Protein AF-A0A259LSU0-F1 (afdb_monomer_lite)

Structure (mmCIF, N/CA/C/O backbone):
data_AF-A0A259LSU0-F1
#
_entry.id   AF-A0A259LSU0-F1
#
loop_
_atom_site.group_PDB
_atom_site.id
_atom_site.type_symbol
_atom_site.label_atom_id
_atom_site.label_alt_id
_atom_site.label_comp_id
_atom_site.label_asym_id
_atom_site.label_entity_id
_atom_site.label_seq_id
_atom_site.pdbx_PDB_ins_code
_atom_site.Cartn_x
_atom_site.Cartn_y
_atom_site.Cartn_z
_atom_site.occupancy
_atom_site.B_iso_or_equiv
_atom_site.auth_seq_id
_atom_site.auth_comp_id
_atom_site.auth_asym_id
_atom_site.auth_atom_id
_atom_site.pdbx_PDB_model_num
ATOM 1 N N . TYR A 1 1 ? -8.138 -9.236 13.250 1.00 34.72 1 TYR A N 1
ATOM 2 C CA . TYR A 1 1 ? -8.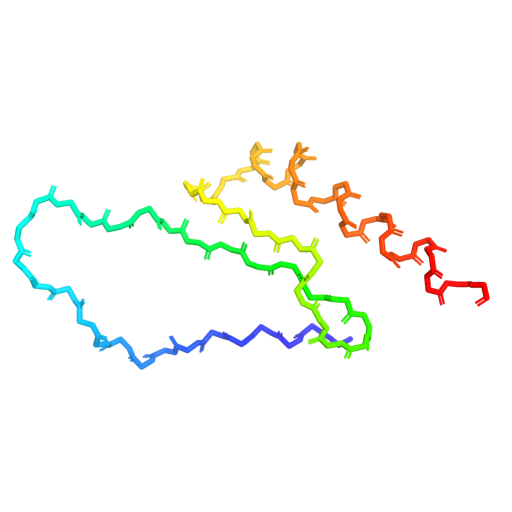871 -9.900 12.153 1.00 34.72 1 TYR A CA 1
ATOM 3 C C . TYR A 1 1 ? -8.392 -9.321 10.829 1.00 34.72 1 TYR A C 1
ATOM 5 O O . TYR A 1 1 ? -8.724 -8.183 10.534 1.00 34.72 1 TYR A O 1
ATOM 13 N N . THR A 1 2 ? -7.600 -10.062 10.051 1.00 33.59 2 THR A N 1
ATOM 14 C CA . THR A 1 2 ? -7.167 -9.639 8.707 1.00 33.59 2 THR A CA 1
ATOM 15 C C . THR A 1 2 ? -8.160 -10.193 7.690 1.00 33.59 2 THR A C 1
ATOM 17 O O . THR A 1 2 ? -8.137 -11.384 7.390 1.00 33.59 2 THR A O 1
ATOM 20 N N . ARG A 1 3 ? -9.076 -9.357 7.189 1.00 43.97 3 ARG A N 1
ATOM 21 C CA . ARG A 1 3 ? -9.908 -9.708 6.030 1.00 43.97 3 ARG A CA 1
ATOM 22 C C . ARG A 1 3 ? -9.087 -9.438 4.772 1.00 43.97 3 ARG A C 1
ATOM 24 O O . ARG A 1 3 ? -8.998 -8.301 4.328 1.00 43.97 3 ARG A O 1
ATOM 31 N N . ILE A 1 4 ? -8.472 -10.477 4.214 1.00 50.00 4 ILE A N 1
ATOM 32 C CA . ILE A 1 4 ? -7.920 -10.421 2.857 1.00 50.00 4 ILE A CA 1
ATOM 33 C C . ILE A 1 4 ? -9.108 -10.576 1.904 1.00 50.00 4 ILE A C 1
ATOM 35 O O . ILE A 1 4 ? -9.613 -11.680 1.707 1.00 50.00 4 ILE A O 1
ATOM 39 N N . GLY A 1 5 ? -9.596 -9.464 1.357 1.00 47.72 5 GLY A N 1
ATOM 40 C CA . GLY A 1 5 ? -10.594 -9.455 0.288 1.00 47.72 5 GLY A CA 1
ATOM 41 C C . GLY A 1 5 ? -9.943 -9.796 -1.047 1.00 47.72 5 GLY A C 1
ATOM 42 O O . GLY A 1 5 ? -9.797 -8.926 -1.895 1.00 47.72 5 GLY A O 1
ATOM 43 N N . ALA A 1 6 ? -9.489 -11.038 -1.218 1.00 48.28 6 ALA A N 1
ATOM 44 C CA . ALA A 1 6 ? -9.05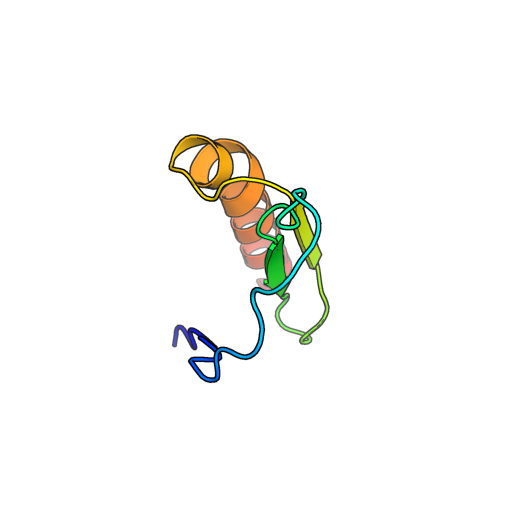5 -11.514 -2.525 1.00 48.28 6 ALA A CA 1
ATOM 45 C C . ALA A 1 6 ? -10.307 -11.820 -3.359 1.00 48.28 6 ALA A C 1
ATOM 47 O O . ALA A 1 6 ? -10.941 -12.861 -3.166 1.00 48.28 6 ALA A O 1
ATOM 48 N N . ASP A 1 7 ? -10.678 -10.913 -4.266 1.00 46.66 7 ASP A N 1
ATOM 49 C CA . ASP A 1 7 ? -11.631 -11.227 -5.328 1.00 46.66 7 ASP A CA 1
ATOM 50 C C . ASP A 1 7 ? -10.986 -12.287 -6.235 1.00 46.66 7 ASP A C 1
ATOM 52 O O . ASP A 1 7 ? -10.116 -12.015 -7.058 1.00 46.66 7 ASP A O 1
ATOM 56 N N . ARG A 1 8 ? -11.348 -13.552 -6.004 1.00 45.78 8 ARG A N 1
ATOM 57 C CA . ARG A 1 8 ? -10.902 -14.701 -6.807 1.00 45.78 8 ARG A CA 1
ATOM 58 C C . ARG A 1 8 ? -11.691 -14.817 -8.115 1.00 45.78 8 ARG A C 1
ATOM 60 O O . ARG A 1 8 ? -11.562 -15.830 -8.801 1.00 45.78 8 ARG A O 1
ATOM 67 N N . ASN A 1 9 ? -12.518 -13.830 -8.462 1.00 42.94 9 ASN A N 1
ATOM 68 C CA . ASN A 1 9 ? -13.410 -13.880 -9.611 1.00 42.94 9 ASN A CA 1
ATOM 69 C C . ASN A 1 9 ? -12.739 -13.221 -10.822 1.00 42.94 9 ASN A C 1
ATOM 71 O O . ASN A 1 9 ? -13.237 -12.269 -11.418 1.00 42.94 9 ASN A O 1
ATOM 75 N N . GLY A 1 10 ? -11.574 -13.769 -11.179 1.00 54.28 10 GLY A N 1
ATOM 76 C CA . GLY A 1 10 ? -10.800 -13.379 -12.347 1.00 54.28 10 GLY A CA 1
ATOM 77 C C . GLY A 1 10 ? -11.648 -13.340 -13.617 1.00 54.28 10 GLY A C 1
ATOM 78 O O . GLY A 1 10 ? -12.027 -14.373 -14.164 1.00 54.28 10 GLY A O 1
ATOM 79 N N . ARG A 1 11 ? -11.912 -12.126 -14.091 1.00 50.78 11 ARG A N 1
ATOM 80 C CA . ARG A 1 11 ? -12.308 -11.763 -15.456 1.00 50.78 11 ARG A CA 1
ATOM 81 C C . ARG A 1 11 ? -11.764 -10.338 -15.624 1.00 50.78 11 ARG A C 1
ATOM 83 O O . ARG A 1 11 ? -12.231 -9.453 -14.929 1.00 50.78 11 ARG A O 1
ATOM 90 N N . VAL A 1 12 ? -10.753 -10.016 -16.423 1.00 45.50 12 VAL A N 1
ATOM 91 C CA . VAL A 1 12 ? -10.367 -10.498 -17.749 1.00 45.50 12 VAL A CA 1
ATOM 92 C C . VAL A 1 12 ? -8.912 -10.050 -17.981 1.00 45.50 12 VAL A C 1
ATOM 94 O O . VAL A 1 12 ? -8.627 -8.861 -17.887 1.00 45.50 12 VAL A O 1
ATOM 97 N N . SER A 1 13 ? -8.003 -10.970 -18.313 1.00 49.44 13 SER A N 1
ATOM 98 C CA . SER A 1 13 ? -6.896 -10.650 -19.230 1.00 49.44 13 SER A CA 1
ATOM 99 C C . SER A 1 13 ? -7.463 -10.797 -20.628 1.00 49.44 13 SER A C 1
ATOM 101 O O . SER A 1 13 ? -7.996 -11.873 -20.874 1.00 49.44 13 SER A O 1
ATOM 103 N N . ILE A 1 14 ? -7.367 -9.793 -21.506 1.00 49.59 14 ILE A N 1
ATOM 104 C CA . ILE A 1 14 ? -7.397 -9.954 -22.972 1.00 49.59 14 ILE A CA 1
ATOM 105 C C . ILE A 1 14 ? -7.075 -8.605 -23.649 1.00 49.59 14 ILE A C 1
ATOM 107 O O . ILE A 1 14 ? -7.661 -7.576 -23.326 1.00 49.59 14 ILE A O 1
ATOM 111 N N . ASP A 1 15 ? -6.137 -8.705 -24.594 1.00 51.50 15 ASP A N 1
ATOM 112 C CA . ASP A 1 15 ? -5.768 -7.805 -25.692 1.00 51.50 15 ASP A CA 1
ATOM 113 C C . ASP A 1 15 ? -5.053 -6.473 -25.383 1.00 51.50 15 ASP A C 1
ATOM 115 O O . ASP A 1 15 ? -5.548 -5.617 -24.664 1.00 51.50 15 ASP A O 1
ATOM 119 N N . TRP A 1 16 ? -3.899 -6.282 -26.045 1.00 39.19 16 TRP A N 1
ATOM 120 C CA . TRP A 1 16 ? -3.120 -5.031 -26.197 1.00 39.19 16 TRP A CA 1
ATOM 121 C C . TRP A 1 16 ? -1.942 -4.735 -25.251 1.00 39.19 16 TRP A C 1
ATOM 123 O O . TRP A 1 16 ? -1.661 -3.575 -24.972 1.00 39.19 16 TRP A O 1
ATOM 133 N N . GLY A 1 17 ? -1.159 -5.743 -24.843 1.00 49.31 17 GLY A N 1
ATOM 134 C CA . GLY A 1 17 ? 0.284 -5.570 -24.555 1.00 49.31 17 GLY A CA 1
ATOM 135 C C . GLY A 1 17 ? 0.694 -4.677 -23.371 1.00 49.31 17 GLY A C 1
ATOM 136 O O . GLY A 1 17 ? 1.882 -4.580 -23.076 1.00 49.31 17 GLY A O 1
ATOM 137 N N . VAL A 1 18 ? -0.257 -4.077 -22.660 1.00 44.59 18 VAL A N 1
ATOM 138 C CA . VAL A 1 18 ? -0.044 -3.367 -21.400 1.00 44.59 18 VAL A CA 1
ATOM 139 C C . VAL A 1 18 ? -1.012 -3.970 -20.394 1.00 44.59 18 VAL A C 1
ATOM 141 O O . VAL A 1 18 ? -2.136 -3.509 -20.218 1.00 44.59 18 VAL A O 1
ATOM 144 N N . TYR A 1 19 ? -0.594 -5.063 -19.759 1.00 60.44 19 TYR A N 1
ATOM 145 C CA . TYR A 1 19 ? -1.254 -5.515 -18.541 1.00 60.44 19 TYR A CA 1
ATOM 146 C C . TYR A 1 19 ? -1.060 -4.387 -17.524 1.00 60.44 19 TYR A C 1
ATOM 148 O O . TYR A 1 19 ? 0.084 -4.045 -17.219 1.00 60.44 19 TYR A O 1
ATOM 156 N N . GLY A 1 20 ? -2.145 -3.732 -17.098 1.00 69.31 20 GLY A N 1
ATOM 157 C CA . GLY A 1 20 ? -2.064 -2.642 -16.125 1.00 69.31 20 GLY A CA 1
ATOM 158 C C . GLY A 1 20 ? -1.194 -3.054 -14.937 1.00 69.31 20 GLY A C 1
ATOM 159 O O . GLY A 1 20 ? -1.200 -4.221 -14.535 1.00 69.31 20 GLY A O 1
ATOM 160 N N . LEU A 1 21 ? -0.397 -2.122 -14.409 1.00 76.56 21 LEU A N 1
ATOM 161 C CA . LEU A 1 21 ? 0.407 -2.409 -13.227 1.00 76.56 21 LEU A CA 1
ATOM 162 C C . LEU A 1 21 ? -0.515 -2.912 -12.109 1.00 76.56 21 LEU A C 1
ATOM 164 O O . LEU A 1 21 ? -1.608 -2.364 -11.951 1.00 76.56 21 LEU A O 1
ATOM 168 N N . PRO A 1 22 ? -0.111 -3.939 -11.340 1.00 82.56 22 PRO A N 1
ATOM 169 C CA . PRO A 1 22 ? -0.906 -4.353 -10.198 1.00 82.56 22 PRO A CA 1
ATOM 170 C C . PRO A 1 22 ? -1.082 -3.170 -9.241 1.00 82.56 22 PRO A C 1
ATOM 172 O O . PRO A 1 22 ? -0.185 -2.341 -9.084 1.00 82.56 22 PRO A O 1
ATOM 175 N N . GLU A 1 23 ? -2.254 -3.089 -8.619 1.00 87.44 23 GLU A N 1
ATOM 176 C CA . GLU A 1 23 ? -2.594 -2.020 -7.684 1.00 87.44 23 GLU A CA 1
ATOM 177 C C . GLU A 1 23 ? -2.893 -2.613 -6.308 1.00 87.44 23 GLU A C 1
ATOM 179 O O . GLU A 1 23 ? -3.601 -3.613 -6.190 1.00 87.44 23 GLU A O 1
ATOM 184 N N . THR A 1 24 ? -2.351 -2.003 -5.254 1.00 89.12 24 THR A N 1
ATOM 185 C CA . THR A 1 24 ? -2.619 -2.387 -3.859 1.00 89.12 24 THR A CA 1
ATOM 186 C C . THR A 1 24 ? -3.161 -1.188 -3.097 1.00 89.12 24 THR A C 1
ATOM 188 O O . THR A 1 24 ? -2.624 -0.091 -3.209 1.00 89.12 24 THR A O 1
ATOM 191 N N . PHE A 1 25 ? -4.209 -1.383 -2.301 1.00 92.12 25 PHE A N 1
ATOM 192 C CA . PHE A 1 25 ? -4.851 -0.313 -1.537 1.00 92.12 25 PHE A CA 1
ATOM 193 C C . PHE A 1 25 ? -4.697 -0.553 -0.036 1.00 92.12 25 PHE A C 1
ATOM 195 O O . PHE A 1 25 ? -4.880 -1.674 0.439 1.00 92.12 25 PHE A O 1
ATOM 202 N N . VAL A 1 26 ? -4.404 0.512 0.710 1.00 93.00 26 VAL A N 1
ATOM 203 C CA . VAL A 1 26 ? -4.462 0.527 2.177 1.00 93.00 26 VAL A CA 1
ATOM 204 C C . VAL A 1 26 ? -5.729 1.263 2.585 1.00 93.00 26 VAL A C 1
ATOM 206 O O . VAL A 1 26 ? -5.957 2.396 2.156 1.00 93.00 26 VAL A O 1
ATOM 209 N N . ILE A 1 27 ? -6.548 0.606 3.402 1.00 90.19 27 ILE A N 1
ATOM 210 C CA . ILE A 1 27 ? -7.829 1.123 3.885 1.00 90.19 27 ILE A CA 1
ATOM 211 C C . ILE A 1 27 ? -7.695 1.467 5.372 1.00 90.19 27 ILE A C 1
ATOM 213 O O . ILE A 1 27 ? -7.142 0.666 6.130 1.00 90.19 27 ILE A O 1
ATOM 217 N N . ASP A 1 28 ? -8.169 2.647 5.773 1.00 90.50 28 ASP A N 1
ATOM 218 C CA . ASP A 1 28 ? -8.187 3.086 7.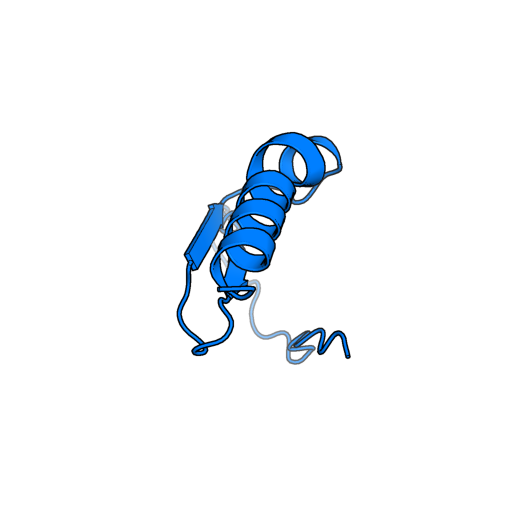173 1.00 90.50 28 ASP A CA 1
ATOM 219 C C . ASP A 1 28 ? -9.331 2.447 7.987 1.00 90.50 28 ASP A C 1
ATOM 221 O O . ASP A 1 28 ? -10.123 1.642 7.484 1.00 90.50 28 ASP A O 1
ATOM 225 N N . ALA A 1 29 ? -9.402 2.779 9.279 1.00 90.44 29 ALA A N 1
ATOM 226 C CA . ALA A 1 29 ? -10.405 2.236 10.193 1.00 90.44 29 ALA A CA 1
ATOM 227 C C . ALA A 1 29 ? -11.840 2.696 9.864 1.00 90.44 29 ALA A C 1
ATOM 229 O O . ALA A 1 29 ? -12.796 1.984 10.178 1.00 90.44 29 ALA A O 1
ATOM 230 N N . GLU A 1 30 ? -11.998 3.824 9.167 1.00 91.06 30 GLU A N 1
ATOM 231 C CA . GLU A 1 30 ? -13.286 4.355 8.711 1.00 91.06 30 GLU A CA 1
ATOM 232 C C . GLU A 1 30 ? -13.697 3.805 7.336 1.00 91.06 30 GLU A C 1
ATOM 234 O O . GLU A 1 30 ? -14.747 4.175 6.804 1.00 91.06 30 GLU A O 1
ATOM 239 N N . GLY A 1 31 ? -12.894 2.910 6.752 1.00 87.50 31 GLY A N 1
ATOM 240 C CA . GLY A 1 31 ? -13.170 2.291 5.460 1.00 87.50 31 GLY A CA 1
ATOM 241 C C . GLY A 1 31 ? -12.803 3.159 4.254 1.00 87.50 31 GLY A C 1
ATOM 242 O O . GLY A 1 31 ? -13.264 2.869 3.148 1.00 87.50 31 GLY A O 1
ATOM 243 N N . ARG A 1 32 ? -11.994 4.212 4.425 1.00 90.31 32 ARG A N 1
ATOM 244 C CA . ARG A 1 32 ? -11.522 5.064 3.322 1.00 90.31 32 ARG A CA 1
ATOM 245 C C . ARG A 1 32 ? -10.175 4.581 2.796 1.00 90.31 32 ARG A C 1
ATOM 247 O O . ARG A 1 32 ? -9.363 4.015 3.522 1.00 90.31 32 ARG A O 1
ATOM 254 N N . ILE A 1 33 ? -9.918 4.832 1.513 1.00 91.31 33 ILE A N 1
ATOM 255 C CA . ILE A 1 33 ? -8.608 4.567 0.910 1.00 91.31 33 ILE A CA 1
ATOM 256 C C . ILE A 1 33 ? -7.620 5.601 1.447 1.00 91.31 33 ILE A C 1
ATOM 258 O O . 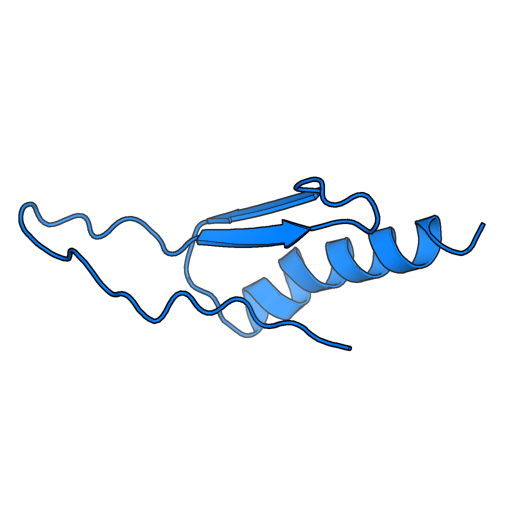ILE A 1 33 ? -7.689 6.775 1.090 1.00 91.31 33 ILE A O 1
ATOM 262 N N . ALA A 1 34 ? -6.688 5.147 2.275 1.00 91.81 34 ALA A N 1
ATOM 263 C CA . ALA A 1 34 ? -5.616 5.971 2.815 1.00 91.81 34 ALA A CA 1
ATOM 264 C C . ALA A 1 34 ? -4.392 6.013 1.891 1.00 91.81 34 ALA A C 1
ATOM 266 O O . ALA A 1 34 ? -3.629 6.977 1.917 1.00 91.81 34 ALA A O 1
ATOM 267 N N . TYR A 1 35 ? -4.191 4.971 1.077 1.00 93.94 35 TYR A N 1
ATOM 268 C CA . TYR A 1 35 ? -3.077 4.893 0.135 1.00 93.94 35 TYR A CA 1
ATOM 269 C C . TYR A 1 35 ? -3.348 3.915 -1.010 1.00 93.94 35 TYR A C 1
ATOM 271 O O . TYR A 1 35 ? -4.058 2.921 -0.842 1.00 93.94 35 TYR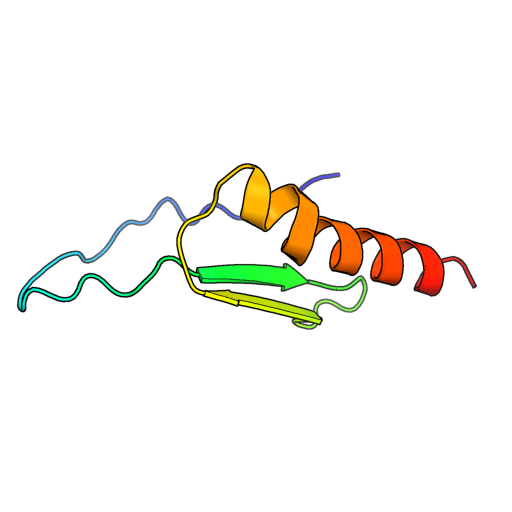 A O 1
ATOM 279 N N . LYS A 1 36 ? -2.741 4.199 -2.167 1.00 93.31 36 LYS A N 1
ATOM 280 C CA . LYS A 1 36 ? -2.755 3.369 -3.372 1.00 93.31 36 LYS A CA 1
ATOM 281 C C . LYS A 1 36 ? -1.318 3.175 -3.862 1.00 93.31 36 LYS A C 1
ATOM 283 O O . LYS A 1 36 ? -0.670 4.140 -4.257 1.00 93.31 36 LYS A O 1
ATOM 288 N N . HIS A 1 37 ? -0.866 1.930 -3.883 1.00 90.62 37 HIS A N 1
ATOM 289 C CA . HIS A 1 37 ? 0.367 1.490 -4.530 1.00 90.62 37 HIS A CA 1
ATOM 290 C C . HIS A 1 37 ? 0.078 1.089 -5.974 1.00 90.62 37 HIS A C 1
ATOM 292 O O . HIS A 1 37 ? -0.886 0.360 -6.220 1.00 90.62 37 HIS A O 1
ATOM 298 N N . ILE A 1 38 ? 0.915 1.530 -6.912 1.00 90.50 38 ILE A N 1
ATOM 299 C CA . ILE A 1 38 ? 0.833 1.164 -8.330 1.00 90.50 38 ILE A CA 1
ATOM 300 C C . ILE A 1 38 ? 2.173 0.558 -8.728 1.00 90.50 38 ILE A C 1
ATOM 302 O O . ILE A 1 38 ? 3.194 1.242 -8.712 1.00 90.50 38 ILE A O 1
ATOM 306 N N . GLY A 1 39 ? 2.164 -0.710 -9.115 1.00 88.06 39 GLY A N 1
ATOM 307 C CA . GLY A 1 39 ? 3.373 -1.443 -9.459 1.00 88.06 39 GLY A CA 1
ATOM 308 C C . GLY A 1 39 ? 3.475 -2.777 -8.729 1.00 88.06 39 GLY A C 1
ATOM 309 O O . GLY A 1 39 ? 2.607 -3.119 -7.924 1.00 88.06 39 GLY A O 1
ATOM 310 N N . PRO A 1 40 ? 4.527 -3.559 -9.029 1.00 88.50 40 PRO A N 1
ATOM 311 C CA . PRO A 1 40 ? 4.763 -4.856 -8.408 1.00 88.50 40 PRO A CA 1
ATOM 312 C C . PRO A 1 40 ? 4.656 -4.798 -6.882 1.00 88.50 40 PRO A C 1
ATOM 314 O O . PRO A 1 40 ? 5.129 -3.853 -6.252 1.00 88.50 40 PRO A O 1
ATOM 317 N N . PHE A 1 41 ? 4.037 -5.828 -6.306 1.00 85.94 41 PHE A N 1
ATOM 318 C CA . PHE A 1 41 ? 4.020 -6.043 -4.866 1.00 85.94 41 PHE A CA 1
ATOM 319 C C . PHE A 1 41 ? 5.172 -6.981 -4.505 1.00 85.94 41 PHE A C 1
ATOM 321 O O . PHE A 1 41 ? 5.113 -8.191 -4.735 1.00 85.94 41 PHE A O 1
ATOM 328 N N . ASP A 1 42 ? 6.238 -6.402 -3.972 1.00 89.62 42 ASP A N 1
ATOM 329 C CA . ASP A 1 42 ? 7.457 -7.083 -3.551 1.00 89.62 42 ASP A CA 1
ATOM 330 C C . ASP A 1 42 ? 7.843 -6.673 -2.121 1.00 89.62 42 ASP A C 1
ATOM 332 O O . ASP A 1 42 ? 7.173 -5.875 -1.466 1.00 89.62 42 ASP A O 1
ATOM 336 N N . ARG A 1 43 ? 8.925 -7.253 -1.592 1.00 93.56 43 ARG A N 1
ATOM 337 C CA . ARG A 1 43 ? 9.372 -6.945 -0.226 1.00 93.56 43 ARG A CA 1
ATOM 338 C C . ARG A 1 43 ? 9.725 -5.468 -0.056 1.00 93.56 43 ARG A C 1
ATOM 340 O O . ARG A 1 43 ? 9.458 -4.906 0.999 1.00 93.56 43 ARG A O 1
ATOM 347 N N . ARG A 1 44 ? 10.305 -4.858 -1.087 1.00 94.25 44 ARG A N 1
ATOM 348 C CA . ARG A 1 44 ? 10.758 -3.474 -1.030 1.00 94.25 44 ARG A CA 1
ATOM 349 C C . ARG A 1 44 ? 9.569 -2.525 -0.947 1.00 94.25 44 ARG A C 1
ATOM 351 O O . ARG A 1 44 ? 9.486 -1.761 0.002 1.00 94.25 44 ARG A O 1
ATOM 358 N N . SER A 1 45 ? 8.625 -2.635 -1.875 1.00 92.12 45 SER A N 1
ATOM 359 C CA . SER A 1 45 ? 7.379 -1.857 -1.856 1.00 92.12 45 SER A CA 1
ATOM 360 C C . SER A 1 45 ? 6.574 -2.089 -0.576 1.00 92.12 45 SER A C 1
ATOM 362 O O . SER A 1 45 ? 5.995 -1.160 -0.012 1.00 92.12 45 SER A O 1
ATOM 364 N N . LEU A 1 46 ? 6.586 -3.311 -0.038 1.00 93.75 46 LEU A N 1
ATOM 365 C CA . LEU A 1 46 ? 5.983 -3.578 1.262 1.00 93.75 46 LEU A CA 1
ATOM 366 C C . LEU A 1 46 ? 6.663 -2.786 2.393 1.00 93.75 46 LEU A C 1
ATOM 368 O O . LEU A 1 46 ? 5.977 -2.133 3.177 1.00 93.75 46 LEU A O 1
ATOM 372 N N . GLU A 1 47 ? 7.987 -2.859 2.504 1.00 96.25 47 GLU A N 1
ATOM 373 C CA . GLU A 1 47 ? 8.752 -2.278 3.614 1.00 96.25 47 GLU A CA 1
ATOM 374 C C . GLU A 1 47 ? 8.888 -0.752 3.529 1.00 96.25 47 GLU A C 1
ATOM 376 O O . GLU A 1 47 ? 8.777 -0.074 4.557 1.00 96.25 47 GLU A O 1
ATOM 381 N N . GLU A 1 48 ? 9.101 -0.230 2.321 1.00 95.50 48 GLU A N 1
ATOM 382 C CA . GLU A 1 48 ? 9.391 1.180 2.043 1.00 95.50 48 GLU A CA 1
ATOM 383 C C . GLU A 1 48 ? 8.126 2.010 1.802 1.00 95.50 48 GLU A C 1
ATOM 385 O O . GLU A 1 48 ? 8.090 3.163 2.229 1.00 95.50 48 GLU A O 1
ATOM 390 N N . ASP A 1 49 ? 7.078 1.439 1.196 1.00 93.06 49 ASP A N 1
ATOM 391 C CA . ASP A 1 49 ? 5.901 2.214 0.777 1.00 93.06 49 ASP A CA 1
ATOM 392 C C . ASP A 1 49 ? 4.659 1.888 1.617 1.00 93.06 49 ASP A C 1
ATOM 394 O O . ASP A 1 49 ? 4.001 2.777 2.163 1.00 93.06 49 ASP A O 1
ATOM 398 N N . ILE A 1 50 ? 4.333 0.602 1.771 1.00 94.88 50 ILE A N 1
ATOM 399 C CA . ILE A 1 50 ? 3.043 0.178 2.339 1.00 94.8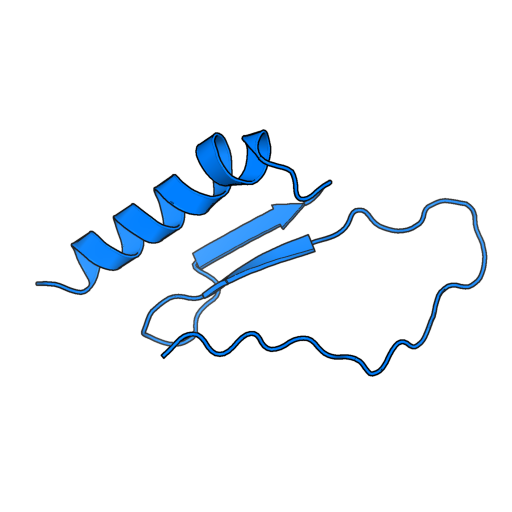8 50 ILE A CA 1
ATOM 400 C C . ILE A 1 50 ? 3.058 0.164 3.873 1.00 94.88 50 ILE A C 1
ATOM 402 O O . ILE A 1 50 ? 2.168 0.729 4.515 1.00 94.88 50 ILE A O 1
ATOM 406 N N . LEU A 1 51 ? 4.050 -0.481 4.493 1.00 95.88 51 LEU A N 1
ATOM 407 C CA . LEU A 1 51 ? 4.114 -0.610 5.952 1.00 95.88 51 LEU A CA 1
ATOM 408 C C . LEU A 1 51 ? 4.226 0.733 6.695 1.00 95.88 51 LEU A C 1
ATOM 410 O O . LEU A 1 51 ? 3.608 0.849 7.756 1.00 95.88 51 LEU A O 1
ATOM 414 N N . PRO A 1 52 ? 4.949 1.759 6.201 1.00 96.50 52 PRO A N 1
ATOM 415 C CA . PRO A 1 52 ? 4.946 3.074 6.838 1.00 96.50 52 PRO A CA 1
ATOM 416 C C . PRO A 1 52 ? 3.552 3.704 6.906 1.00 96.50 52 PRO A C 1
ATOM 418 O O . PRO A 1 52 ? 3.190 4.257 7.944 1.00 96.50 52 PRO A O 1
ATOM 421 N N . VAL A 1 53 ? 2.747 3.573 5.844 1.00 94.31 53 VAL A N 1
ATOM 422 C CA . VAL A 1 53 ? 1.356 4.051 5.838 1.00 94.31 53 VAL A CA 1
ATOM 423 C C . VAL A 1 53 ? 0.534 3.298 6.878 1.00 94.31 53 VAL A C 1
ATOM 425 O O . VAL A 1 53 ? -0.161 3.923 7.675 1.00 94.31 53 VAL A O 1
ATOM 428 N N . VAL A 1 54 ? 0.642 1.965 6.913 1.00 93.94 54 VAL A N 1
ATOM 429 C CA . VAL A 1 54 ? -0.085 1.139 7.890 1.00 93.94 54 VAL A CA 1
ATOM 430 C C . VAL A 1 54 ? 0.259 1.549 9.323 1.00 93.94 54 VAL A C 1
ATOM 432 O O . VAL A 1 54 ? -0.651 1.756 10.122 1.00 93.94 54 VAL A O 1
ATOM 435 N N . ARG A 1 55 ? 1.547 1.729 9.641 1.00 95.06 55 ARG A N 1
ATOM 436 C CA . ARG A 1 55 ? 1.986 2.166 10.978 1.00 95.06 55 ARG A CA 1
ATOM 437 C C . ARG A 1 55 ? 1.403 3.526 11.352 1.00 95.06 55 ARG A C 1
ATOM 439 O O . ARG A 1 55 ? 0.833 3.658 12.428 1.00 95.06 55 ARG A O 1
ATOM 446 N N . ARG A 1 56 ? 1.448 4.497 10.435 1.00 93.12 56 ARG A N 1
ATOM 447 C CA . ARG A 1 56 ? 0.858 5.826 10.654 1.00 93.12 56 ARG A CA 1
ATOM 448 C C . ARG A 1 56 ? -0.640 5.753 10.964 1.00 93.12 56 ARG A C 1
ATOM 450 O O . ARG A 1 56 ? -1.124 6.472 11.833 1.00 93.12 56 ARG A O 1
ATOM 457 N N . LEU A 1 57 ? -1.379 4.903 10.253 1.00 92.25 57 LEU A N 1
ATOM 458 C CA . LEU A 1 57 ? -2.814 4.722 10.492 1.00 92.25 57 LEU A CA 1
ATOM 459 C C . LEU A 1 57 ? -3.087 4.050 11.842 1.00 92.25 57 LEU A C 1
ATOM 461 O O . LEU A 1 57 ? -4.045 4.411 12.519 1.00 92.25 57 LEU A O 1
ATOM 465 N N . GLN A 1 58 ? -2.237 3.108 12.256 1.00 89.38 58 GLN A N 1
ATOM 466 C CA . GLN A 1 58 ? -2.343 2.455 13.563 1.00 89.38 58 GLN A CA 1
ATOM 467 C C . GLN A 1 58 ? -2.054 3.415 14.724 1.00 89.38 58 GLN A C 1
ATOM 469 O O . GLN A 1 58 ? -2.739 3.350 15.740 1.00 89.38 58 GLN A O 1
ATOM 474 N N . GLU A 1 59 ? -1.082 4.315 14.572 1.00 89.75 59 GLU A N 1
ATOM 475 C CA . GLU A 1 59 ? -0.761 5.338 15.576 1.00 89.75 59 GLU A CA 1
ATOM 476 C C . GLU A 1 59 ? -1.890 6.371 15.725 1.00 89.75 59 GLU A C 1
ATOM 478 O O . GLU A 1 59 ? -2.252 6.733 16.842 1.00 89.75 59 GLU A O 1
ATOM 483 N N . GLY A 1 60 ? -2.490 6.811 14.612 1.00 75.19 60 GLY A N 1
ATOM 484 C CA . GLY A 1 60 ? -3.583 7.791 14.618 1.00 75.19 60 GLY A CA 1
ATOM 485 C C . GLY A 1 60 ? -4.925 7.259 15.135 1.00 75.19 60 GLY A C 1
ATOM 486 O O . GLY A 1 60 ? -5.727 8.037 15.638 1.00 75.19 60 GLY A O 1
ATOM 487 N N . ALA A 1 61 ? -5.166 5.947 15.050 1.00 62.34 61 ALA A N 1
ATOM 488 C CA . ALA A 1 61 ? -6.394 5.308 15.535 1.00 62.34 61 ALA A CA 1
ATOM 489 C C . ALA A 1 61 ? -6.395 5.026 17.054 1.00 62.34 61 ALA A C 1
ATOM 491 O O . ALA A 1 61 ? -7.398 4.559 17.591 1.00 62.34 61 ALA A O 1
ATOM 492 N N . GLY A 1 62 ? -5.269 5.255 17.740 1.00 57.34 62 GLY A N 1
ATOM 493 C CA . GLY A 1 62 ? -5.100 5.007 19.176 1.00 57.34 62 GLY A CA 1
ATOM 494 C C . GLY A 1 62 ? -5.311 6.225 20.085 1.00 57.34 62 GLY A C 1
ATOM 495 O O . GLY A 1 62 ? -4.948 6.140 21.258 1.00 57.34 62 GLY A O 1
ATOM 496 N N . SER A 1 63 ? -5.828 7.344 19.561 1.00 46.34 63 SER A N 1
ATOM 497 C CA . SER A 1 63 ? -6.096 8.592 20.304 1.00 46.34 63 SER A CA 1
ATOM 498 C C . SER A 1 63 ? -7.587 8.869 20.454 1.00 46.34 63 SER A C 1
ATOM 500 O O . SER A 1 63 ? -8.326 8.606 19.480 1.00 46.34 63 SER A O 1
#

Sequence (63 aa):
YTRIGADRNGRVSIDWGVYGLPETFVIDAEGRIAYKHIGPFDRRSLEEDILPVVRRLQEGAGS

Secondary structure (DSSP, 8-state):
--------------SSS--PPPEEEEE-TTS-EEEEEES---HHHIIIIIHHHHHHHHHHTT-

Foldseek 3Di:
DDPPPPPPVDDDDDDDDCPFFDKDFDAAPVRDTQDIDGHDDDPCCVVPPPVVSVVVRVVVVPD

Radius of gyration: 14.41 Å; chains: 1; bounding box: 24×23×46 Å

pLDDT: mean 75.5, std 21.09, range [33.59, 96.5]